Protein AF-A0A5C1NIV5-F1 (afdb_monomer_lite)

Secondary structure (DSSP, 8-state):
-------PPPHHHHHHHHTS--HHHHHHHHHHHHHHHHHHHHHHHHHHHHHHHHHHHHHHHHHHHHHHHHHHHHHHHHHHHHT------

Foldseek 3Di:
DDDPDDDDDDPVVVCVVVVVDDPVRVVVVVVVVVVVVVVVVVVVVVVVVCCVVCVVVVVVVVVVVVVVVVVVVVVVVVVVVVVPDDPDD

Structure (mmCIF, N/CA/C/O backbone):
data_AF-A0A5C1NIV5-F1
#
_entry.id   AF-A0A5C1NIV5-F1
#
loop_
_atom_site.group_PDB
_atom_site.id
_atom_site.type_symbol
_atom_site.label_atom_id
_atom_site.label_alt_id
_atom_site.label_comp_id
_atom_site.label_asym_id
_atom_site.label_entity_id
_atom_site.label_seq_id
_atom_site.pdbx_PDB_ins_code
_atom_site.Cartn_x
_atom_site.Cartn_y
_atom_site.Cartn_z
_atom_site.occupancy
_atom_site.B_iso_or_equiv
_atom_site.auth_seq_id
_atom_site.auth_comp_id
_atom_site.auth_asym_id
_atom_site.auth_atom_id
_atom_site.pdbx_PDB_model_num
ATOM 1 N N . MET A 1 1 ? -0.163 5.098 52.342 1.00 49.56 1 MET A N 1
ATOM 2 C CA . MET A 1 1 ? -0.758 3.970 51.599 1.00 49.56 1 MET A CA 1
ATOM 3 C C . MET A 1 1 ? -1.922 4.543 50.810 1.00 49.56 1 MET A C 1
ATOM 5 O O . MET A 1 1 ? -2.789 5.126 51.443 1.00 49.56 1 MET A O 1
ATOM 9 N N . SER A 1 2 ? -1.884 4.506 49.474 1.00 59.34 2 SER A N 1
ATOM 10 C CA . SER A 1 2 ? -3.008 4.983 48.655 1.00 59.34 2 SER A CA 1
ATOM 11 C C . SER A 1 2 ? -4.128 3.961 48.700 1.00 59.34 2 SER A C 1
ATOM 13 O O . SER A 1 2 ? -3.927 2.795 48.366 1.00 59.34 2 SER A O 1
ATOM 15 N N . GLU A 1 3 ? -5.291 4.410 49.139 1.00 63.16 3 GLU A N 1
ATOM 16 C CA . GLU A 1 3 ? -6.513 3.628 49.192 1.00 63.16 3 GLU A CA 1
ATOM 17 C C . GLU A 1 3 ? -6.969 3.333 47.752 1.00 63.16 3 GLU A C 1
ATOM 19 O O . GLU A 1 3 ? -7.323 4.242 47.004 1.00 63.16 3 GLU A O 1
ATOM 24 N N . SER A 1 4 ? -6.896 2.071 47.319 1.00 58.34 4 SER A N 1
ATOM 25 C CA . SER A 1 4 ? -7.555 1.627 46.085 1.00 58.34 4 SER A CA 1
ATOM 26 C C . SER A 1 4 ? -9.004 1.313 46.419 1.00 58.34 4 SER A C 1
ATOM 28 O O . SER A 1 4 ? -9.312 0.237 46.928 1.00 58.34 4 SER A O 1
ATOM 30 N N . THR A 1 5 ? -9.892 2.270 46.173 1.00 65.81 5 THR A N 1
ATOM 31 C CA . THR A 1 5 ? -11.329 2.081 46.359 1.00 65.81 5 THR A CA 1
ATOM 32 C C . THR A 1 5 ? -11.929 1.530 45.065 1.00 65.81 5 THR A C 1
ATOM 34 O O . THR A 1 5 ? -12.079 2.226 44.064 1.00 65.81 5 THR A O 1
ATOM 37 N N . LEU A 1 6 ? -12.246 0.232 45.062 1.00 69.06 6 LEU A N 1
ATOM 38 C CA . LEU A 1 6 ? -13.030 -0.390 43.994 1.00 69.06 6 LEU A CA 1
ATOM 39 C C . LEU A 1 6 ? -14.478 0.096 44.112 1.00 69.06 6 LEU A C 1
ATOM 41 O O . LEU A 1 6 ? -15.184 -0.279 45.048 1.00 69.06 6 LEU A O 1
ATOM 45 N N . ARG A 1 7 ? -14.917 0.930 43.164 1.00 80.12 7 ARG A N 1
ATOM 46 C CA . ARG A 1 7 ? -16.317 1.352 43.034 1.00 80.12 7 ARG A CA 1
ATOM 47 C C . ARG A 1 7 ? -16.907 0.823 41.731 1.00 80.12 7 ARG A C 1
ATOM 49 O O . ARG A 1 7 ? -16.226 0.800 40.709 1.00 80.12 7 ARG A O 1
ATOM 56 N N . VAL A 1 8 ? -18.171 0.412 41.773 1.00 79.81 8 VAL A N 1
ATOM 57 C CA . VAL A 1 8 ? -18.912 -0.010 40.579 1.00 79.81 8 VAL A CA 1
ATOM 58 C C . VAL A 1 8 ? -19.229 1.237 39.754 1.00 79.81 8 VAL A C 1
ATOM 60 O O . VAL A 1 8 ? -19.834 2.173 40.272 1.00 79.81 8 VAL A O 1
ATOM 63 N N . LEU A 1 9 ? -18.771 1.264 38.503 1.00 77.31 9 LEU A N 1
ATOM 64 C CA . LEU A 1 9 ? -19.030 2.349 37.554 1.00 77.31 9 LEU A CA 1
ATOM 65 C C . LEU A 1 9 ? -20.395 2.149 36.884 1.00 77.31 9 LEU A C 1
ATOM 67 O O . LEU A 1 9 ? -20.808 1.017 36.623 1.00 77.31 9 LEU A O 1
ATOM 71 N N . SER A 1 10 ? -21.087 3.252 36.601 1.00 82.19 10 SER A N 1
ATOM 72 C CA . SER A 1 10 ? -22.277 3.245 35.742 1.00 82.19 10 SER A CA 1
ATOM 73 C C . SER A 1 10 ? -21.896 2.977 34.278 1.00 82.19 10 SER A C 1
ATOM 75 O O . SER A 1 10 ? -20.758 3.231 33.891 1.00 82.19 10 SER A O 1
ATOM 77 N N . ASN A 1 11 ? -22.820 2.469 33.448 1.00 78.00 11 ASN A N 1
ATOM 78 C CA . ASN A 1 11 ? -22.521 2.169 32.035 1.00 78.00 11 ASN A CA 1
ATOM 79 C C . ASN A 1 11 ? -21.997 3.399 31.270 1.00 78.00 11 ASN A C 1
ATOM 81 O O . ASN A 1 11 ? -21.077 3.254 30.476 1.00 78.00 11 ASN A O 1
ATOM 85 N N . ASP A 1 12 ? -22.503 4.598 31.571 1.00 80.62 12 ASP A N 1
ATOM 86 C CA . ASP A 1 12 ? -22.042 5.850 30.956 1.00 80.62 12 ASP A CA 1
ATOM 87 C C . ASP A 1 12 ? -20.620 6.231 31.407 1.00 80.62 12 ASP A C 1
ATOM 89 O O . ASP A 1 12 ? -19.814 6.715 30.618 1.00 80.62 12 ASP A O 1
ATOM 93 N N . GLU A 1 13 ? -20.262 5.987 32.673 1.00 78.44 13 GLU A N 1
ATOM 94 C CA . GLU A 1 13 ? -18.882 6.183 33.138 1.00 78.44 13 GLU A CA 1
ATOM 95 C C . GLU A 1 13 ? -17.930 5.133 32.559 1.00 78.44 13 GLU A C 1
ATOM 97 O O . GLU A 1 13 ? -16.778 5.452 32.270 1.00 78.44 13 GLU A O 1
ATOM 102 N N . ILE A 1 14 ? -18.391 3.891 32.385 1.00 75.25 14 ILE A N 1
ATOM 103 C CA . ILE A 1 14 ? -17.623 2.843 31.704 1.00 75.25 14 ILE A CA 1
ATOM 104 C C . ILE A 1 14 ? -17.369 3.259 30.258 1.00 75.25 14 ILE A C 1
ATOM 106 O O . ILE A 1 14 ? -16.242 3.119 29.798 1.00 75.25 14 ILE A O 1
ATOM 110 N N . ASP A 1 15 ? -18.365 3.823 29.579 1.00 76.38 15 ASP A N 1
ATOM 111 C CA . ASP A 1 15 ? -18.243 4.319 28.210 1.00 76.38 15 ASP A CA 1
ATOM 112 C C . ASP A 1 15 ? -17.215 5.459 28.105 1.00 76.38 15 ASP A C 1
ATOM 114 O O . ASP A 1 15 ? -16.288 5.402 27.299 1.00 76.38 15 ASP A O 1
ATOM 118 N N . VAL A 1 16 ? -17.280 6.441 29.013 1.00 74.75 16 VAL A N 1
ATOM 119 C CA . VAL A 1 16 ? -16.310 7.549 29.087 1.00 74.75 16 VAL A CA 1
ATOM 120 C C . VAL A 1 16 ? -14.886 7.060 29.387 1.00 74.75 16 VAL A C 1
ATOM 122 O O . VAL A 1 16 ? -13.926 7.586 28.823 1.00 74.75 16 VAL A O 1
ATOM 125 N N . VAL A 1 17 ? -14.721 6.058 30.257 1.00 72.56 17 VAL A N 1
ATOM 126 C CA . VAL A 1 17 ? -13.404 5.492 30.607 1.00 72.56 17 VAL A CA 1
ATOM 127 C C . VAL A 1 17 ? -12.869 4.561 29.509 1.00 72.56 17 VAL A C 1
ATOM 129 O O . VAL A 1 17 ? -11.659 4.524 29.285 1.00 72.56 17 VAL A O 1
ATOM 132 N N . ALA A 1 18 ? -13.744 3.833 28.812 1.00 71.44 18 ALA A N 1
ATOM 133 C CA . ALA A 1 18 ? -13.405 2.938 27.703 1.00 71.44 18 ALA A CA 1
ATOM 134 C C . ALA A 1 18 ? -13.263 3.669 26.354 1.00 71.44 18 ALA A C 1
ATOM 136 O O . ALA A 1 18 ? -12.834 3.064 25.372 1.00 71.44 18 ALA A O 1
ATOM 137 N N . GLY A 1 19 ? -13.569 4.969 26.311 1.00 72.25 19 GLY A N 1
ATOM 138 C CA . GLY A 1 19 ? -13.391 5.816 25.134 1.00 72.25 19 GLY A CA 1
ATOM 139 C C . GLY A 1 19 ? -14.549 5.777 24.136 1.00 72.25 19 GLY A C 1
ATOM 140 O O . GLY A 1 19 ? -14.367 6.211 23.002 1.00 72.25 19 GLY A O 1
ATOM 141 N N . GLY A 1 20 ? -15.724 5.281 24.529 1.00 73.81 20 GLY A N 1
ATOM 142 C CA . GLY A 1 20 ? -16.932 5.349 23.704 1.00 73.81 20 GLY A CA 1
ATOM 143 C C . GLY A 1 20 ? -16.978 4.384 22.520 1.00 73.81 20 GLY A C 1
ATOM 144 O O . GLY A 1 20 ? -17.918 4.436 21.731 1.00 73.81 20 GLY A O 1
ATOM 145 N N . ILE A 1 21 ? -15.946 3.555 22.332 1.00 79.56 21 ILE A N 1
ATOM 146 C CA . ILE A 1 21 ? -15.801 2.713 21.144 1.00 79.56 21 ILE A CA 1
ATOM 147 C C . ILE A 1 21 ? -16.136 1.265 21.487 1.00 79.56 21 ILE A C 1
ATOM 149 O O . ILE A 1 21 ? -15.636 0.701 22.466 1.00 79.56 21 ILE A O 1
ATOM 153 N N . SER A 1 22 ? -16.998 0.647 20.682 1.00 84.62 22 SER A N 1
ATOM 154 C CA . SER A 1 22 ? -17.286 -0.770 20.854 1.00 84.62 22 SER A CA 1
ATOM 155 C C . SER A 1 22 ? -16.096 -1.609 20.378 1.00 84.62 22 SER A C 1
ATOM 157 O O . SER A 1 22 ? -15.305 -1.193 19.527 1.00 84.62 22 SER A O 1
ATOM 159 N N . PHE A 1 23 ? -15.962 -2.823 20.918 1.00 82.75 23 PHE A N 1
ATOM 160 C CA . PHE A 1 23 ? -14.936 -3.757 20.448 1.00 82.75 23 PHE A CA 1
ATOM 161 C C . PHE A 1 23 ? -15.090 -4.067 18.951 1.00 82.75 23 PHE A C 1
ATOM 163 O O . PHE A 1 23 ? -14.092 -4.253 18.260 1.00 82.75 23 PHE A O 1
ATOM 170 N N . ASP A 1 24 ? -16.327 -4.107 18.453 1.00 85.75 24 ASP A N 1
ATOM 171 C CA . ASP A 1 24 ? -16.625 -4.400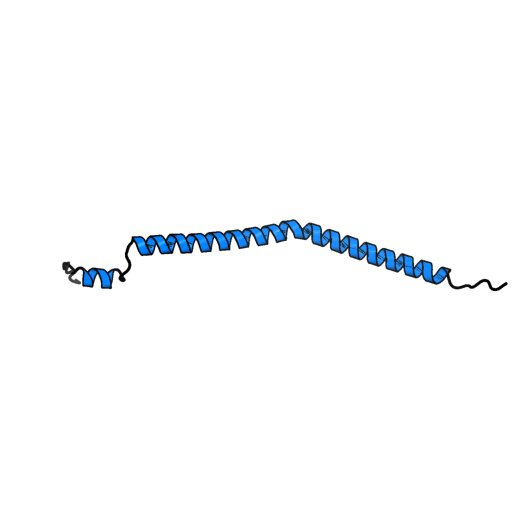 17.050 1.00 85.75 24 ASP A CA 1
ATOM 172 C C . ASP A 1 24 ? -16.127 -3.279 16.125 1.00 85.75 24 ASP A C 1
ATOM 174 O O . ASP A 1 24 ? -15.440 -3.541 15.136 1.00 85.75 24 ASP A O 1
ATOM 178 N N . ASP A 1 25 ? -16.352 -2.020 16.515 1.00 87.50 25 ASP A N 1
ATOM 179 C CA . ASP A 1 25 ? -15.840 -0.853 15.790 1.00 87.50 25 ASP A CA 1
ATOM 180 C C . ASP A 1 25 ? -14.306 -0.840 15.771 1.00 87.50 25 ASP A C 1
ATOM 182 O O . ASP A 1 25 ? -13.691 -0.669 14.717 1.00 87.50 25 ASP A O 1
ATOM 186 N N . ALA A 1 26 ? -13.675 -1.097 16.922 1.00 85.56 26 ALA A N 1
ATOM 187 C CA . ALA A 1 26 ? -12.219 -1.164 17.029 1.00 85.56 26 ALA A CA 1
ATOM 188 C C . ALA A 1 26 ? -11.622 -2.310 16.188 1.00 85.56 26 ALA A C 1
ATOM 190 O O . ALA A 1 26 ? -10.563 -2.154 15.576 1.00 85.56 26 ALA A O 1
ATOM 191 N N . TYR A 1 27 ? -12.298 -3.461 16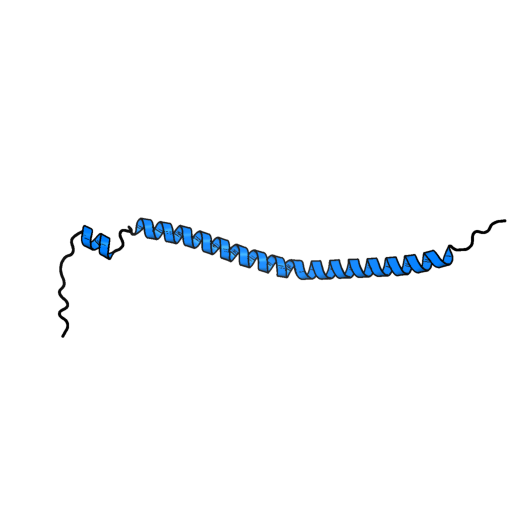.132 1.00 87.12 27 TYR A N 1
ATOM 192 C CA . TYR A 1 27 ? -11.878 -4.598 15.316 1.00 87.12 27 TYR A CA 1
ATOM 193 C C . TYR A 1 27 ? -12.004 -4.305 13.814 1.00 87.12 27 TYR A C 1
ATOM 195 O O . TYR A 1 27 ? -11.085 -4.603 13.046 1.00 87.12 27 TYR A O 1
ATOM 203 N N . SER A 1 28 ? -13.108 -3.679 13.399 1.00 91.06 28 SER A N 1
ATOM 204 C CA . SER A 1 28 ? -13.312 -3.220 12.021 1.00 91.06 28 SER A CA 1
ATOM 205 C C . SER A 1 28 ? -12.212 -2.246 11.583 1.00 91.06 28 SER A C 1
ATOM 207 O O . SER A 1 28 ? -11.624 -2.413 10.509 1.00 91.06 28 SER A O 1
ATOM 209 N N . ASP A 1 29 ? -11.881 -1.274 12.435 1.00 91.06 29 ASP A N 1
ATOM 210 C CA . ASP A 1 29 ? -10.866 -0.260 12.141 1.00 91.06 29 ASP A CA 1
ATOM 211 C C . ASP A 1 29 ? -9.455 -0.869 12.065 1.00 91.06 29 ASP A C 1
ATOM 213 O O . ASP A 1 29 ? -8.689 -0.592 11.138 1.00 91.06 29 ASP A O 1
ATOM 217 N N . PHE A 1 30 ? -9.138 -1.813 12.961 1.00 89.94 30 PHE A N 1
ATOM 218 C CA . PHE A 1 30 ? -7.896 -2.586 12.897 1.00 89.94 30 PHE A CA 1
ATOM 219 C C . PHE A 1 30 ? -7.764 -3.369 11.583 1.00 89.94 30 PHE A C 1
ATOM 221 O O . PHE A 1 30 ? -6.704 -3.352 10.952 1.00 89.94 30 PHE A O 1
ATOM 228 N N . MET A 1 31 ? -8.833 -4.039 11.143 1.00 94.31 31 MET A N 1
ATOM 229 C CA . MET A 1 31 ? -8.829 -4.813 9.900 1.00 94.31 31 MET A CA 1
ATOM 230 C C . MET A 1 31 ? -8.652 -3.919 8.665 1.00 94.31 31 MET A C 1
ATOM 232 O O . MET A 1 31 ? -7.857 -4.252 7.780 1.00 94.31 31 MET A O 1
ATOM 236 N N . GLN A 1 32 ? -9.334 -2.769 8.606 1.00 93.19 32 GLN A N 1
ATOM 237 C CA . GLN A 1 32 ? -9.156 -1.806 7.512 1.00 93.19 32 GLN A CA 1
ATOM 238 C C . GLN A 1 32 ? -7.755 -1.186 7.513 1.00 93.19 32 GLN A C 1
ATOM 240 O O . GLN A 1 32 ? -7.096 -1.150 6.468 1.00 93.19 32 GLN A O 1
ATOM 245 N N . GLY A 1 33 ? -7.263 -0.760 8.678 1.00 89.69 33 GLY A N 1
ATOM 246 C CA . GLY A 1 33 ? -5.914 -0.219 8.829 1.00 89.69 33 GLY A CA 1
ATOM 247 C C . GLY A 1 33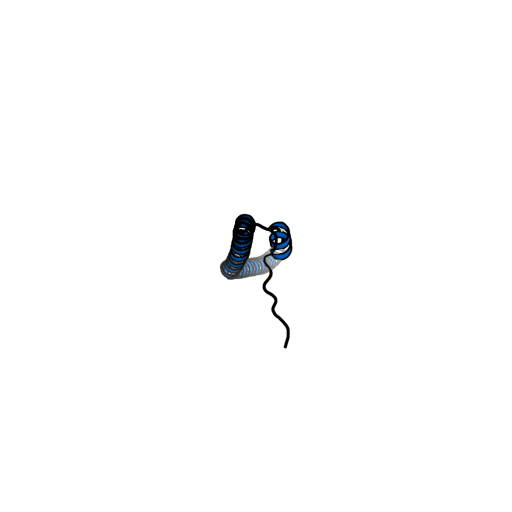 ? -4.834 -1.235 8.444 1.00 89.69 33 GLY A C 1
ATOM 248 O O . GLY A 1 33 ? -3.887 -0.902 7.728 1.00 89.69 33 GLY A O 1
ATOM 249 N N . GLY A 1 34 ? -5.005 -2.499 8.840 1.00 87.12 34 GLY A N 1
ATOM 250 C CA . GLY A 1 34 ? -4.108 -3.598 8.486 1.00 87.12 34 GLY A CA 1
ATOM 251 C C . GLY A 1 34 ? -4.085 -3.895 6.985 1.00 87.12 34 GLY A C 1
ATOM 252 O O . GLY A 1 34 ? -3.011 -4.108 6.418 1.00 87.12 34 GLY A O 1
ATOM 253 N N . ALA A 1 35 ? -5.239 -3.845 6.316 1.00 89.56 35 ALA A N 1
ATOM 254 C CA . ALA A 1 35 ? -5.320 -4.010 4.867 1.00 89.56 35 ALA A CA 1
ATOM 255 C C . ALA A 1 35 ? -4.580 -2.887 4.116 1.00 89.56 35 ALA A C 1
ATOM 257 O O . ALA A 1 35 ? -3.837 -3.161 3.170 1.00 89.56 35 ALA A O 1
ATOM 258 N N . LEU A 1 36 ? -4.724 -1.636 4.565 1.00 91.75 36 LEU A N 1
ATOM 259 C CA . LEU A 1 36 ? -4.008 -0.489 4.000 1.00 91.75 36 LEU A CA 1
ATOM 260 C C . LEU A 1 36 ? -2.494 -0.597 4.209 1.00 91.75 36 LEU A C 1
ATOM 262 O O . LEU A 1 36 ? -1.728 -0.392 3.266 1.00 91.75 36 LEU A O 1
ATOM 266 N N . LEU A 1 37 ? -2.057 -0.971 5.415 1.00 91.69 37 LEU A N 1
ATOM 267 C CA . LEU A 1 37 ? -0.643 -1.199 5.713 1.00 91.69 37 LEU A CA 1
ATOM 268 C C . LEU A 1 37 ? -0.068 -2.330 4.851 1.00 91.69 37 LEU A C 1
ATOM 270 O O . LEU A 1 37 ? 1.015 -2.184 4.285 1.00 91.69 37 LEU A O 1
ATOM 274 N N . GLY A 1 38 ? -0.803 -3.437 4.720 1.00 88.56 38 GLY A N 1
ATOM 275 C CA . GLY A 1 38 ? -0.417 -4.575 3.892 1.00 88.56 38 GLY A CA 1
ATOM 276 C C . GLY A 1 38 ? -0.283 -4.197 2.418 1.00 88.56 38 GLY A C 1
ATOM 277 O O . GLY A 1 38 ? 0.734 -4.501 1.796 1.00 88.56 38 GLY A O 1
ATOM 278 N N . GLY A 1 39 ? -1.261 -3.468 1.875 1.00 88.31 39 GLY A N 1
ATOM 279 C CA . GLY A 1 39 ? -1.206 -2.940 0.510 1.00 88.31 39 GLY A CA 1
ATOM 280 C C . GLY A 1 39 ? -0.032 -1.978 0.298 1.00 88.31 39 GLY A C 1
ATOM 281 O O . GLY A 1 39 ? 0.695 -2.096 -0.690 1.00 88.31 39 GLY A O 1
ATOM 282 N N . GLY A 1 40 ? 0.214 -1.079 1.256 1.00 85.81 40 GLY A N 1
ATOM 283 C CA . GLY A 1 40 ? 1.350 -0.156 1.237 1.00 85.81 40 GLY A CA 1
ATOM 284 C C . GLY A 1 40 ? 2.697 -0.884 1.250 1.00 85.81 40 GLY A C 1
ATOM 285 O O . GLY A 1 40 ? 3.537 -0.644 0.381 1.00 85.81 40 GLY A O 1
ATOM 286 N N . ALA A 1 41 ? 2.886 -1.835 2.166 1.00 88.56 41 ALA A N 1
ATOM 287 C CA . ALA A 1 41 ? 4.103 -2.641 2.254 1.00 88.56 41 ALA A CA 1
ATOM 288 C C . ALA A 1 41 ? 4.330 -3.488 0.992 1.00 88.56 41 ALA A C 1
ATOM 290 O O . ALA A 1 41 ? 5.444 -3.532 0.467 1.00 88.56 41 ALA A O 1
ATOM 291 N N . ALA A 1 42 ? 3.273 -4.104 0.455 1.00 84.44 42 ALA A N 1
ATOM 292 C CA . ALA A 1 42 ? 3.345 -4.852 -0.795 1.00 84.44 42 ALA A CA 1
ATOM 293 C C . ALA A 1 42 ? 3.748 -3.953 -1.974 1.00 84.44 42 ALA A C 1
ATOM 295 O O . ALA A 1 42 ? 4.583 -4.349 -2.784 1.00 84.44 42 ALA A O 1
ATOM 296 N N . SER A 1 43 ? 3.222 -2.725 -2.045 1.00 86.00 43 SER A N 1
ATOM 297 C CA . SER A 1 43 ? 3.593 -1.761 -3.088 1.00 86.00 43 SER A CA 1
ATOM 298 C C . SER A 1 43 ? 5.067 -1.342 -3.002 1.00 86.00 43 SER A C 1
ATOM 300 O O . SER A 1 43 ? 5.753 -1.270 -4.025 1.00 86.00 43 SER A O 1
ATOM 302 N N . LEU A 1 44 ? 5.592 -1.159 -1.784 1.00 85.56 44 LEU A N 1
ATOM 303 C CA . LEU A 1 44 ? 7.004 -0.852 -1.552 1.00 85.56 44 LEU A CA 1
ATOM 304 C C . LEU A 1 44 ? 7.894 -2.009 -2.012 1.00 85.56 44 LEU A C 1
ATOM 306 O O . LEU A 1 44 ? 8.828 -1.793 -2.782 1.00 85.56 44 LEU A O 1
ATOM 310 N N . ILE A 1 45 ? 7.566 -3.241 -1.620 1.00 87.00 45 ILE A N 1
ATOM 311 C CA . ILE A 1 45 ? 8.316 -4.435 -2.032 1.00 87.00 45 ILE A CA 1
ATOM 312 C C . ILE A 1 45 ? 8.247 -4.627 -3.552 1.00 87.00 45 ILE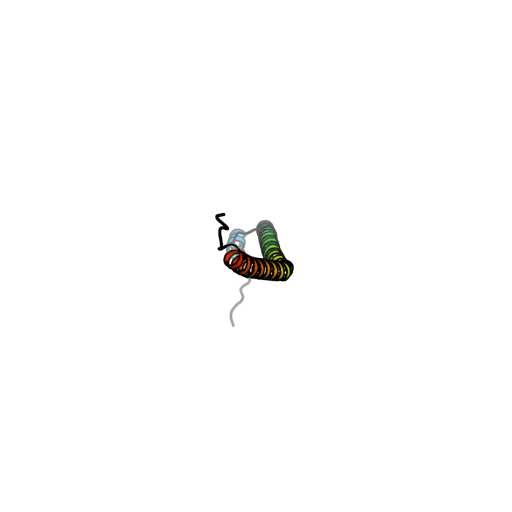 A C 1
ATOM 314 O O . ILE A 1 45 ? 9.272 -4.880 -4.184 1.00 87.00 45 ILE A O 1
ATOM 318 N N . ALA A 1 46 ? 7.070 -4.460 -4.159 1.00 83.50 46 ALA A N 1
ATOM 319 C CA . ALA A 1 46 ? 6.896 -4.580 -5.603 1.00 83.50 46 ALA A CA 1
ATOM 320 C C . ALA A 1 46 ? 7.718 -3.530 -6.367 1.00 83.50 46 ALA A C 1
ATOM 322 O O . ALA A 1 46 ? 8.385 -3.865 -7.347 1.00 83.50 46 ALA A O 1
ATOM 323 N N . SER A 1 47 ? 7.732 -2.275 -5.905 1.00 78.81 47 SER A N 1
ATOM 324 C CA . SER A 1 47 ? 8.535 -1.211 -6.524 1.00 78.81 47 SER A CA 1
ATOM 325 C C . SER A 1 47 ? 10.041 -1.463 -6.387 1.00 78.81 47 SER A C 1
ATOM 327 O O . SER A 1 47 ? 10.773 -1.332 -7.369 1.00 78.81 47 SER A O 1
ATOM 329 N N . ALA A 1 48 ? 10.495 -1.924 -5.217 1.00 82.81 48 ALA A N 1
ATOM 330 C CA . ALA A 1 48 ? 11.886 -2.297 -4.984 1.00 82.81 48 ALA A CA 1
ATOM 331 C C . ALA A 1 48 ? 12.314 -3.473 -5.876 1.00 82.81 48 ALA A C 1
ATOM 333 O O . ALA A 1 48 ? 13.362 -3.408 -6.520 1.00 82.81 48 ALA A O 1
ATOM 334 N N . TYR A 1 49 ? 11.482 -4.516 -5.979 1.00 82.12 49 TYR A N 1
ATOM 335 C CA . TYR A 1 49 ? 11.733 -5.651 -6.868 1.00 82.12 49 TYR A CA 1
ATOM 336 C C . TYR A 1 49 ? 11.796 -5.219 -8.334 1.00 82.12 49 TYR A C 1
ATOM 338 O O . TYR A 1 49 ? 12.718 -5.603 -9.048 1.00 82.12 49 TYR A O 1
ATOM 346 N N . THR A 1 50 ? 10.861 -4.374 -8.774 1.00 81.00 50 THR A N 1
ATOM 347 C CA . THR A 1 50 ? 10.834 -3.855 -10.148 1.00 81.00 50 THR A CA 1
ATOM 348 C C . THR A 1 50 ? 12.101 -3.060 -10.461 1.00 81.00 50 THR A C 1
ATOM 350 O O . THR A 1 50 ? 12.692 -3.245 -11.522 1.00 81.00 50 THR A O 1
ATOM 353 N N . GLY A 1 51 ? 12.575 -2.243 -9.514 1.00 74.62 51 GLY A N 1
ATOM 354 C CA . GLY A 1 51 ? 13.865 -1.564 -9.609 1.00 74.62 51 GLY A CA 1
ATOM 355 C C . GLY A 1 51 ? 15.017 -2.555 -9.769 1.00 74.62 51 GLY A C 1
ATOM 356 O O . GLY A 1 51 ? 15.729 -2.505 -10.768 1.00 74.62 51 GLY A O 1
ATOM 357 N N . ILE A 1 52 ? 15.172 -3.502 -8.842 1.00 77.62 52 ILE A N 1
ATOM 358 C CA . ILE A 1 52 ? 16.264 -4.492 -8.873 1.00 77.62 52 ILE A CA 1
ATOM 359 C C . ILE A 1 52 ? 16.243 -5.317 -10.169 1.00 77.62 52 ILE A C 1
ATOM 361 O O . ILE A 1 52 ? 17.291 -5.536 -10.773 1.00 77.62 52 ILE A O 1
ATOM 365 N N . ALA A 1 53 ? 15.063 -5.739 -10.623 1.00 77.94 53 ALA A N 1
ATOM 366 C CA . ALA A 1 53 ? 14.907 -6.571 -11.810 1.00 77.94 53 ALA A CA 1
ATOM 367 C C . ALA A 1 53 ? 15.160 -5.806 -13.122 1.00 77.94 53 ALA A C 1
ATOM 369 O O . ALA A 1 53 ? 15.779 -6.349 -14.036 1.00 77.94 53 ALA A O 1
ATOM 370 N N . LEU A 1 54 ? 14.710 -4.550 -13.231 1.00 78.69 54 LEU A N 1
ATOM 371 C CA . LEU A 1 54 ? 14.856 -3.761 -14.461 1.00 78.69 54 LEU A CA 1
ATOM 372 C C . LEU A 1 54 ? 16.197 -3.029 -14.565 1.00 78.69 54 LEU A C 1
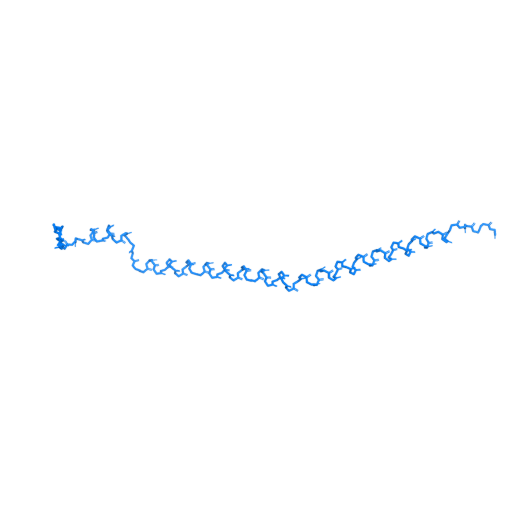ATOM 374 O O . LEU A 1 54 ? 16.628 -2.723 -15.676 1.00 78.69 54 LEU A O 1
ATOM 378 N N . THR A 1 55 ? 16.885 -2.765 -13.449 1.00 79.94 55 THR A N 1
ATOM 379 C CA . THR A 1 55 ? 18.135 -1.982 -13.456 1.00 79.94 55 THR A CA 1
ATOM 380 C C . THR A 1 55 ? 19.214 -2.574 -14.379 1.00 79.94 55 THR A C 1
ATOM 382 O O . THR A 1 55 ? 19.758 -1.818 -15.186 1.00 79.94 55 THR A O 1
ATOM 385 N N . PRO A 1 56 ? 19.507 -3.893 -14.379 1.00 75.56 56 PRO A N 1
ATOM 386 C CA . PRO A 1 56 ? 20.499 -4.462 -15.296 1.00 75.56 56 PRO A CA 1
ATOM 387 C C . PRO A 1 56 ? 20.107 -4.304 -16.771 1.00 75.56 56 PRO A C 1
ATOM 389 O O . PRO A 1 56 ? 20.953 -3.987 -17.606 1.00 75.56 56 PRO A O 1
ATOM 392 N N . ALA A 1 57 ? 18.819 -4.470 -17.090 1.00 75.56 57 ALA A N 1
ATOM 393 C CA . ALA A 1 57 ? 18.311 -4.326 -18.452 1.00 75.56 57 ALA A CA 1
ATOM 394 C C . ALA A 1 57 ? 18.414 -2.875 -18.950 1.00 75.56 57 ALA A C 1
ATOM 396 O O . ALA A 1 57 ? 18.831 -2.640 -20.084 1.00 75.56 57 ALA A O 1
ATOM 397 N N . LEU A 1 58 ? 18.106 -1.899 -18.090 1.00 74.88 58 LEU A N 1
ATOM 398 C CA . LEU A 1 58 ? 18.252 -0.474 -18.397 1.00 74.88 58 LEU A CA 1
ATOM 399 C C . LEU A 1 58 ? 19.722 -0.071 -18.584 1.00 74.88 58 LEU A C 1
ATOM 401 O O . LEU A 1 58 ? 20.028 0.703 -19.493 1.00 74.88 58 LEU A O 1
ATOM 405 N N . ILE A 1 59 ? 20.641 -0.621 -17.781 1.00 77.50 59 ILE A N 1
ATOM 406 C CA . ILE A 1 59 ? 22.087 -0.385 -17.924 1.00 77.50 59 ILE A CA 1
ATOM 407 C C . ILE A 1 59 ? 22.595 -0.934 -19.261 1.00 77.50 59 ILE A C 1
ATOM 409 O O . ILE A 1 59 ? 23.252 -0.208 -20.006 1.00 77.50 59 ILE A O 1
ATOM 413 N N . ILE A 1 60 ? 22.269 -2.187 -19.592 1.00 79.62 60 ILE A N 1
ATOM 414 C CA . ILE A 1 60 ? 22.700 -2.813 -20.850 1.00 79.62 60 ILE A CA 1
ATOM 415 C C . ILE A 1 60 ? 22.116 -2.058 -22.047 1.00 79.62 60 ILE A C 1
ATOM 417 O O . ILE A 1 60 ? 22.863 -1.691 -22.949 1.00 79.62 60 ILE A O 1
ATOM 421 N N . GLY A 1 61 ? 20.816 -1.747 -22.028 1.00 74.06 61 GLY A N 1
ATOM 422 C CA . GLY A 1 61 ? 20.171 -0.975 -23.092 1.00 74.06 61 GLY A CA 1
ATOM 423 C C . GLY A 1 61 ? 20.810 0.402 -23.299 1.00 74.06 61 GLY A C 1
ATOM 424 O O . GLY A 1 61 ? 21.069 0.798 -24.436 1.00 74.06 61 GLY A O 1
ATOM 425 N N . SER A 1 62 ? 21.145 1.101 -22.210 1.00 72.00 62 SER A N 1
ATOM 426 C CA . SER A 1 62 ? 21.828 2.402 -22.270 1.00 72.00 62 SER A CA 1
ATOM 427 C C . SER A 1 62 ? 23.243 2.286 -22.841 1.00 72.00 62 SER A C 1
ATOM 429 O O . SER A 1 62 ? 23.657 3.122 -23.644 1.00 72.00 62 SER A O 1
ATOM 431 N N . LEU A 1 63 ? 23.980 1.234 -22.477 1.00 74.38 63 LEU A N 1
ATOM 432 C CA . LEU A 1 63 ? 25.342 1.005 -22.953 1.00 74.38 63 LEU A CA 1
ATOM 433 C C . LEU A 1 63 ? 25.370 0.606 -24.436 1.00 74.38 63 LEU A C 1
ATOM 435 O O . LEU A 1 63 ? 26.197 1.110 -25.193 1.00 74.38 63 LEU A O 1
ATOM 439 N N . THR A 1 64 ? 24.438 -0.244 -24.877 1.00 77.75 64 THR A N 1
ATOM 440 C CA . THR A 1 64 ? 24.286 -0.618 -26.290 1.00 77.75 64 THR A CA 1
ATOM 441 C C . THR A 1 64 ? 23.841 0.572 -27.140 1.00 77.75 64 THR A C 1
ATOM 443 O O . THR A 1 64 ? 24.383 0.777 -28.224 1.00 77.75 64 THR A O 1
ATOM 446 N N . GLY A 1 65 ? 22.912 1.396 -26.644 1.00 78.31 65 GLY A N 1
ATOM 447 C CA . GLY A 1 65 ? 22.487 2.623 -27.322 1.00 78.31 65 GLY A CA 1
ATOM 448 C C . GLY A 1 65 ? 23.617 3.649 -27.451 1.00 78.31 65 GLY A C 1
ATOM 449 O O . GLY A 1 65 ? 23.818 4.214 -28.525 1.00 78.31 65 GLY A O 1
ATOM 450 N N . LEU A 1 66 ? 24.406 3.842 -26.390 1.00 75.88 66 LEU A N 1
ATOM 451 C CA . LEU A 1 66 ? 25.572 4.727 -26.408 1.00 75.88 66 LEU A CA 1
ATOM 452 C C . LEU A 1 66 ? 26.665 4.217 -27.358 1.00 75.88 66 LEU A C 1
ATOM 454 O O . LEU A 1 66 ? 27.210 4.998 -28.134 1.00 75.88 66 LEU A O 1
ATOM 458 N N . LEU A 1 67 ? 26.960 2.915 -27.343 1.00 71.88 67 LEU A N 1
ATOM 459 C CA . LEU A 1 67 ? 27.956 2.314 -28.231 1.00 71.88 67 LEU A CA 1
ATOM 460 C C . LEU A 1 67 ? 27.508 2.340 -29.701 1.00 71.88 67 LEU A C 1
ATOM 462 O O . LEU A 1 67 ? 28.317 2.627 -30.580 1.00 71.88 67 LEU A O 1
ATOM 466 N N . GLY A 1 68 ? 26.221 2.109 -29.970 1.00 75.62 68 GLY A N 1
ATOM 467 C CA . GLY A 1 68 ? 25.638 2.240 -31.308 1.00 75.62 68 GLY A CA 1
ATOM 468 C C . GLY A 1 68 ? 25.648 3.684 -31.819 1.00 75.62 68 GLY A C 1
ATOM 469 O O . GLY A 1 68 ? 25.986 3.924 -32.974 1.00 75.62 68 GLY A O 1
ATOM 470 N N . SER A 1 69 ? 25.362 4.652 -30.945 1.00 74.19 69 SER A N 1
ATOM 471 C CA . SER A 1 69 ? 25.467 6.089 -31.232 1.00 74.19 69 SER A CA 1
ATOM 472 C C . SER A 1 69 ? 26.908 6.506 -31.557 1.00 74.19 69 SER A C 1
ATOM 474 O O . SER A 1 69 ? 27.156 7.174 -32.561 1.00 74.19 69 SER A O 1
ATOM 476 N N . LEU A 1 70 ? 27.882 6.047 -30.767 1.00 68.19 70 LEU A N 1
ATOM 477 C CA . LEU A 1 70 ? 29.292 6.384 -30.961 1.00 68.19 70 LEU A CA 1
ATOM 478 C C . LEU A 1 70 ? 29.903 5.679 -32.189 1.00 68.19 70 LEU A C 1
ATOM 480 O O . LEU A 1 70 ? 30.703 6.277 -32.913 1.00 68.19 70 LEU A O 1
ATOM 484 N N . GLY A 1 71 ? 29.489 4.439 -32.466 1.00 66.44 71 GLY A N 1
ATOM 485 C CA . GLY A 1 71 ? 29.830 3.702 -33.689 1.00 66.44 71 GLY A CA 1
ATOM 486 C C . GLY A 1 71 ? 29.213 4.323 -34.947 1.00 66.44 71 GLY A C 1
ATOM 487 O O . GLY A 1 71 ? 29.870 4.430 -35.981 1.00 66.44 71 GLY A O 1
ATOM 488 N N . GLY A 1 72 ? 27.976 4.817 -34.850 1.00 66.81 72 GLY A N 1
ATOM 489 C CA . GLY A 1 72 ? 27.319 5.566 -35.922 1.00 66.81 72 GLY A CA 1
ATOM 490 C C . GLY A 1 72 ? 27.976 6.924 -36.187 1.00 66.81 72 GLY A C 1
ATOM 491 O O . GLY A 1 72 ? 28.142 7.311 -37.341 1.00 66.81 72 GLY A O 1
ATOM 492 N N . LEU A 1 73 ? 28.424 7.624 -35.140 1.00 61.00 73 LEU A N 1
ATOM 493 C CA . LEU A 1 73 ? 29.122 8.906 -35.263 1.00 61.00 73 LEU A CA 1
ATOM 494 C C . LEU A 1 73 ? 30.522 8.755 -35.881 1.00 61.00 73 LEU A C 1
ATOM 496 O O . LEU A 1 73 ? 30.924 9.568 -36.711 1.00 61.00 73 LEU A O 1
ATOM 500 N N . THR A 1 74 ? 31.252 7.695 -35.531 1.00 57.53 74 THR A N 1
ATOM 501 C CA . THR A 1 74 ? 32.568 7.390 -36.124 1.00 57.53 74 THR A CA 1
ATOM 502 C C . THR A 1 74 ? 32.462 6.871 -37.564 1.00 57.53 74 THR A C 1
ATOM 504 O O . THR A 1 74 ? 33.274 7.264 -38.407 1.00 57.53 74 THR A O 1
ATOM 507 N N . GLY A 1 75 ? 31.433 6.079 -37.890 1.00 56.66 75 GLY A N 1
ATOM 508 C CA . GLY A 1 75 ? 31.115 5.669 -39.267 1.00 56.66 75 GLY A CA 1
ATOM 509 C C . GLY A 1 75 ? 30.607 6.817 -40.153 1.00 56.66 75 GLY A C 1
ATOM 510 O O . GLY A 1 75 ? 30.963 6.910 -41.326 1.00 56.66 75 GLY A O 1
ATOM 511 N N . GLY A 1 76 ? 29.833 7.746 -39.585 1.00 58.62 76 GLY A N 1
ATOM 512 C CA . GLY A 1 76 ? 29.352 8.942 -40.281 1.00 58.62 76 GLY A CA 1
ATOM 513 C C . GLY A 1 76 ? 30.461 9.958 -40.568 1.00 58.62 76 GLY A C 1
ATOM 514 O O . GLY A 1 76 ? 30.510 10.525 -41.659 1.00 58.62 76 GLY A O 1
ATOM 515 N N . LEU A 1 77 ? 31.397 10.147 -39.631 1.00 56.31 77 LEU A N 1
ATOM 516 C CA . LEU A 1 77 ? 32.535 11.053 -39.814 1.00 56.31 77 LEU A CA 1
ATOM 517 C C . LEU A 1 77 ? 33.5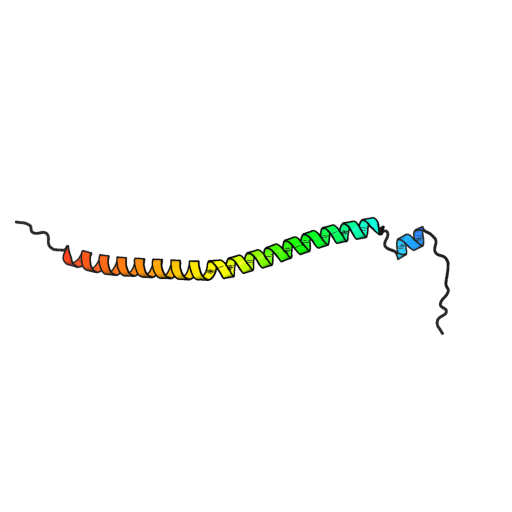46 10.520 -40.844 1.00 56.31 77 LEU A C 1
ATOM 519 O O . LEU A 1 77 ? 34.101 11.298 -41.612 1.00 56.31 77 LEU A O 1
ATOM 523 N N . THR A 1 78 ? 33.755 9.202 -40.913 1.00 54.56 78 THR A N 1
ATOM 524 C CA . THR A 1 78 ? 34.617 8.585 -41.938 1.00 54.56 78 THR A CA 1
ATOM 525 C C . THR A 1 78 ? 33.962 8.572 -43.323 1.00 54.56 78 THR A C 1
ATOM 527 O O . THR A 1 78 ? 34.630 8.894 -44.302 1.00 54.56 78 THR A O 1
ATOM 530 N N . GLY A 1 79 ? 32.651 8.315 -43.422 1.00 53.47 79 GLY A N 1
ATOM 531 C CA . GLY A 1 79 ? 31.908 8.400 -44.688 1.00 53.47 79 GLY A CA 1
ATOM 532 C C . GLY A 1 79 ? 31.780 9.823 -45.254 1.00 53.47 79 GLY A C 1
ATOM 533 O O . GLY A 1 79 ? 31.790 10.006 -46.471 1.00 53.47 79 GLY A O 1
ATOM 534 N N . GLY A 1 80 ? 31.718 10.843 -44.391 1.00 55.31 80 GLY A N 1
ATOM 535 C CA . GLY A 1 80 ? 31.621 12.248 -44.804 1.00 55.31 80 GLY A CA 1
ATOM 536 C C . GLY A 1 80 ? 32.909 12.827 -45.401 1.00 55.31 80 GLY A C 1
ATOM 537 O O . GLY A 1 80 ? 32.843 13.687 -46.275 1.00 55.31 80 GLY A O 1
ATOM 538 N N . VAL A 1 81 ? 34.083 12.340 -44.983 1.00 53.41 81 VAL A N 1
ATOM 539 C CA . VAL A 1 81 ? 35.382 12.838 -45.478 1.00 53.41 81 VAL A CA 1
ATOM 540 C C . VAL A 1 81 ? 35.766 12.198 -46.822 1.00 53.41 81 VAL A C 1
ATOM 542 O O . VAL A 1 81 ? 36.445 12.830 -47.628 1.00 53.41 81 VAL A O 1
ATOM 545 N N . THR A 1 82 ? 35.293 10.983 -47.124 1.00 53.31 82 THR A N 1
ATOM 546 C CA . THR A 1 82 ? 35.577 10.294 -48.403 1.00 53.31 82 THR A CA 1
ATOM 547 C C . THR A 1 82 ? 34.622 10.689 -49.545 1.00 53.31 82 THR A C 1
ATOM 549 O O . THR A 1 82 ? 34.920 10.421 -50.705 1.00 53.31 82 THR A O 1
ATOM 552 N N . GLY A 1 83 ? 33.501 11.365 -49.261 1.00 49.88 83 GLY A N 1
ATOM 553 C CA . GLY A 1 83 ? 32.518 11.804 -50.270 1.00 49.88 83 GLY A CA 1
ATOM 554 C C . GLY A 1 83 ? 32.788 13.170 -50.926 1.00 49.88 83 GLY A C 1
ATOM 555 O O . GLY A 1 83 ? 31.970 13.644 -51.709 1.00 49.88 83 GLY A O 1
ATOM 556 N N . GLY A 1 84 ? 33.902 13.831 -50.593 1.00 48.78 84 GLY A N 1
ATOM 557 C CA . GLY A 1 84 ? 34.162 15.244 -50.899 1.00 48.78 84 GLY A CA 1
ATOM 558 C C . GLY A 1 84 ? 34.913 15.563 -52.199 1.00 48.78 84 GLY A C 1
ATOM 559 O O . GLY A 1 84 ? 35.651 16.543 -52.216 1.00 48.78 84 GLY A O 1
ATOM 560 N N . LEU A 1 85 ? 34.765 14.786 -53.276 1.00 51.59 85 LEU A N 1
ATOM 561 C CA . LEU A 1 85 ? 35.251 15.181 -54.609 1.00 51.59 85 LEU A CA 1
ATOM 562 C C . LEU A 1 85 ? 34.166 14.910 -55.662 1.00 51.59 85 LEU A C 1
ATOM 564 O O . LEU A 1 85 ? 33.976 13.755 -56.047 1.00 51.59 85 LEU A O 1
ATOM 568 N N . PRO A 1 86 ? 33.448 15.938 -56.156 1.00 51.00 86 PRO A N 1
ATOM 569 C CA . PRO A 1 86 ? 32.590 15.762 -57.312 1.00 51.00 86 PRO A CA 1
ATOM 570 C C . PRO A 1 86 ? 33.498 15.659 -58.543 1.00 51.00 86 PRO A C 1
ATOM 572 O O . PRO A 1 86 ? 34.114 16.641 -58.956 1.00 51.00 86 PRO A O 1
ATOM 575 N N . LEU A 1 87 ? 33.610 14.459 -59.115 1.00 46.94 87 LEU A N 1
ATOM 576 C CA . LEU A 1 87 ? 34.195 14.257 -60.441 1.00 46.94 87 LEU A CA 1
ATOM 577 C C . LEU A 1 87 ? 33.277 14.914 -61.482 1.00 46.94 87 LEU A C 1
ATOM 579 O O . LEU A 1 87 ? 32.331 14.308 -61.977 1.00 46.94 87 LEU A O 1
ATOM 583 N N . LEU A 1 88 ? 33.547 16.188 -61.765 1.00 47.44 88 LEU A N 1
ATOM 584 C CA . LEU A 1 88 ? 33.097 16.892 -62.960 1.00 47.44 88 LEU A CA 1
ATOM 585 C C . LEU A 1 88 ? 34.125 16.654 -64.072 1.00 47.44 88 LEU A C 1
ATOM 587 O O . LEU A 1 88 ? 35.101 17.396 -64.155 1.00 47.44 88 LEU A O 1
ATOM 591 N N . SER A 1 89 ? 33.893 15.627 -64.891 1.00 43.09 89 SER A N 1
ATOM 592 C CA . SER A 1 89 ? 34.222 15.557 -66.330 1.00 43.09 89 SER A CA 1
ATOM 593 C C . SER A 1 89 ? 33.866 14.181 -66.874 1.00 43.09 89 SER A C 1
ATOM 595 O O . SER A 1 89 ? 34.481 13.206 -66.382 1.00 43.09 89 SER A O 1
#

Radius of gyration: 36.57 Å; chains: 1; bounding box: 58×24×118 Å

pLDDT: mean 74.04, std 13.05, range [43.09, 94.31]

Organism: NCBI:txid2562282

Sequence (89 aa):
MSESTLRVLSNDEIDVVAGGISFDDAYSDFMQGGALLGGGAASLIASAYTGIALTPALIIGSLTGLLGSLGGLTGGLTGGVTGGLPLLS